Protein AF-A0A958G3E3-F1 (afdb_monomer_lite)

Secondary structure (DSSP, 8-state):
-HHHHHHHHHHHHHTS---HHHHHHHHHHHHHHHHHTT-SSGGG--HHHHHHHHHHTS-EEETTEEE----S-HHHHHHHHHHHHHHHHTT-S--TTTGGG-PPPTT-SPP-PPPPHHHHHHHHHHHHH---SHHHHHHHHHHHHHHHS---HHHHHT-

pLDDT: mean 78.64, std 12.17, range [46.47, 91.81]

Radius of gyration: 21.15 Å; chains: 1; bounding box: 38×61×52 Å

Foldseek 3Di:
DVVVLVLLLCCCCPVVVDDPVLNCLLSVLVVVLCVLLVHDDPLPDALVSLLNSVVVQQWDQDPVGIDGPPDPPLSNLVSNLSSLVSCLVVPHNYDPCSSVSRDHDPPSRDDPDDQDPVSVVVVLVCLVPPDDDPVSVVVSVLVCPVVVDVDDSVRSVVD

Sequence (159 aa):
MYQLIEPYRHYLESNCRYASETISDCLGTLPQIFQNLEIQQVQQIDPRRVSRALRHSRWEITPDGIQRVEKEPAGYLLALKEFLQYLERSGFAVPEGLSDLVSLPADARPKLGGLTGEEQARLREFLIFNVKNDRQRRDTALLFLLMGTDCSLAEALAL

Structure (mmCIF, N/CA/C/O backbone):
data_AF-A0A958G3E3-F1
#
_entry.id   AF-A0A958G3E3-F1
#
loop_
_atom_site.group_PDB
_atom_site.id
_atom_site.type_symbol
_atom_site.label_atom_id
_atom_site.label_alt_id
_atom_site.label_comp_id
_atom_site.label_asym_id
_atom_site.label_entity_id
_atom_site.label_seq_id
_atom_site.pdbx_PDB_ins_code
_atom_site.Cartn_x
_atom_site.Cartn_y
_atom_site.Cartn_z
_atom_site.occupancy
_atom_site.B_iso_or_equiv
_atom_site.auth_seq_id
_atom_site.auth_comp_id
_atom_site.auth_asym_id
_atom_site.auth_atom_id
_atom_site.pdbx_PDB_model_num
ATOM 1 N N . MET A 1 1 ? 2.612 -0.654 18.731 1.00 57.38 1 MET A N 1
ATOM 2 C CA . MET A 1 1 ? 3.041 0.108 17.537 1.00 57.38 1 MET A CA 1
ATOM 3 C C . MET A 1 1 ? 4.060 -0.676 16.705 1.00 57.38 1 MET A C 1
ATOM 5 O O . MET A 1 1 ? 3.732 -1.008 15.580 1.00 57.38 1 MET A O 1
ATOM 9 N N . TYR A 1 2 ? 5.209 -1.097 17.258 1.00 58.03 2 TYR A N 1
ATOM 10 C CA . TYR A 1 2 ? 6.235 -1.873 16.525 1.00 58.03 2 TYR A CA 1
ATOM 11 C C . TYR A 1 2 ? 5.748 -3.170 15.853 1.00 58.03 2 TYR A C 1
ATOM 13 O O . TYR A 1 2 ? 6.181 -3.480 14.752 1.00 58.03 2 TYR A O 1
ATOM 21 N N . GLN A 1 3 ? 4.795 -3.885 16.459 1.00 71.12 3 GLN A N 1
ATOM 22 C CA . GLN A 1 3 ? 4.237 -5.125 15.893 1.00 71.12 3 GLN A CA 1
ATOM 23 C C . GLN A 1 3 ? 3.409 -4.919 14.608 1.00 71.12 3 GLN A C 1
ATOM 25 O O . GLN A 1 3 ? 3.141 -5.884 13.906 1.00 71.12 3 GLN A O 1
ATOM 30 N N . LEU A 1 4 ? 3.000 -3.681 14.301 1.00 81.31 4 LEU A N 1
ATOM 31 C CA . LEU A 1 4 ? 2.214 -3.344 13.107 1.00 81.31 4 LEU A CA 1
ATOM 32 C C . LEU A 1 4 ? 3.075 -2.813 11.957 1.00 81.31 4 LEU A C 1
ATOM 34 O O . LEU A 1 4 ? 2.635 -2.861 10.815 1.00 81.31 4 LEU A O 1
ATOM 38 N N . ILE A 1 5 ? 4.280 -2.314 12.250 1.00 85.44 5 ILE A N 1
ATOM 39 C CA . ILE A 1 5 ? 5.128 -1.623 11.268 1.00 85.44 5 ILE A CA 1
ATOM 40 C C . ILE A 1 5 ? 5.614 -2.592 10.193 1.00 85.44 5 ILE A C 1
ATOM 42 O O . ILE A 1 5 ? 5.457 -2.301 9.015 1.00 85.44 5 ILE A O 1
ATOM 46 N N . GLU A 1 6 ? 6.160 -3.744 10.580 1.00 87.31 6 GLU A N 1
ATOM 47 C CA . GLU A 1 6 ? 6.704 -4.716 9.621 1.00 87.31 6 GLU A CA 1
ATOM 48 C C . GLU A 1 6 ? 5.622 -5.356 8.730 1.00 87.31 6 GLU A C 1
ATOM 50 O O . GLU A 1 6 ? 5.772 -5.339 7.508 1.00 87.31 6 GLU A O 1
ATOM 55 N N . PRO A 1 7 ? 4.481 -5.827 9.272 1.00 89.69 7 PRO A N 1
ATOM 56 C CA . PRO A 1 7 ? 3.377 -6.298 8.436 1.00 89.69 7 PRO A CA 1
ATOM 57 C C . PRO A 1 7 ? 2.820 -5.223 7.491 1.00 89.69 7 PRO A C 1
ATOM 59 O O . PRO A 1 7 ? 2.506 -5.512 6.336 1.00 89.69 7 PRO A O 1
ATOM 62 N N . TYR A 1 8 ? 2.726 -3.974 7.957 1.00 90.69 8 TYR A N 1
ATOM 63 C CA . TYR A 1 8 ? 2.239 -2.870 7.135 1.00 90.69 8 TYR A CA 1
ATOM 64 C C . TYR A 1 8 ? 3.250 -2.459 6.055 1.00 90.69 8 TYR A C 1
ATOM 66 O O . TYR A 1 8 ? 2.861 -2.239 4.912 1.00 90.69 8 TYR A O 1
ATOM 74 N N . ARG A 1 9 ? 4.553 -2.442 6.364 1.00 90.12 9 ARG A N 1
ATOM 75 C CA . ARG A 1 9 ? 5.630 -2.258 5.378 1.00 90.12 9 ARG A CA 1
ATOM 76 C C . ARG A 1 9 ? 5.513 -3.292 4.258 1.00 90.12 9 ARG A C 1
ATOM 78 O O . ARG A 1 9 ? 5.448 -2.915 3.092 1.00 90.12 9 ARG A O 1
ATOM 85 N N . HIS A 1 10 ? 5.403 -4.572 4.615 1.00 88.31 10 HIS A N 1
ATOM 86 C CA . HIS A 1 10 ? 5.265 -5.653 3.639 1.00 88.31 10 HIS A CA 1
ATOM 87 C C . HIS A 1 10 ? 4.018 -5.481 2.756 1.00 88.31 10 HIS A C 1
ATOM 89 O O . HIS A 1 10 ? 4.063 -5.753 1.556 1.00 88.31 10 HIS A O 1
ATOM 95 N N . TYR A 1 11 ? 2.903 -5.010 3.325 1.00 90.31 11 TYR A N 1
ATOM 96 C CA . TYR A 1 11 ? 1.701 -4.669 2.561 1.00 90.31 11 TYR A CA 1
ATOM 97 C C . TYR A 1 11 ? 1.967 -3.551 1.539 1.00 90.31 11 TYR A C 1
ATOM 99 O O . TYR A 1 11 ? 1.618 -3.697 0.365 1.00 90.31 11 TYR A O 1
ATOM 107 N N . LEU A 1 12 ? 2.629 -2.464 1.943 1.00 87.38 12 LEU A N 1
ATOM 108 C CA . LEU A 1 12 ? 2.941 -1.351 1.041 1.00 87.38 12 LEU A CA 1
ATOM 109 C C . LEU A 1 12 ? 3.892 -1.773 -0.096 1.00 87.38 12 LEU A C 1
ATOM 111 O O . LEU A 1 12 ? 3.725 -1.331 -1.233 1.00 87.38 12 LEU A O 1
ATOM 115 N N . GLU A 1 13 ? 4.840 -2.667 0.188 1.00 85.25 13 GLU A N 1
ATOM 116 C CA . GLU A 1 13 ? 5.793 -3.211 -0.789 1.00 85.25 13 GLU A CA 1
ATOM 117 C C . GLU A 1 13 ? 5.134 -4.200 -1.761 1.00 85.25 13 GLU A C 1
ATOM 119 O O . GLU A 1 13 ? 5.289 -4.091 -2.977 1.00 85.25 13 GLU A O 1
ATOM 124 N N . SER A 1 14 ? 4.377 -5.167 -1.243 1.00 81.50 14 SER A N 1
ATOM 125 C CA . SER A 1 14 ? 3.895 -6.303 -2.037 1.00 81.50 14 SER A CA 1
ATOM 126 C C . SER A 1 14 ? 2.544 -6.042 -2.697 1.00 81.50 14 SER A C 1
ATOM 128 O O . SER A 1 14 ? 2.323 -6.423 -3.849 1.00 81.50 14 SER A O 1
ATOM 130 N N . ASN A 1 15 ? 1.626 -5.401 -1.969 1.00 84.00 15 ASN A N 1
ATOM 131 C CA . ASN A 1 15 ? 0.252 -5.191 -2.417 1.00 84.00 15 ASN A CA 1
ATOM 132 C C . ASN A 1 15 ? 0.094 -3.840 -3.112 1.00 84.00 15 ASN A C 1
ATOM 134 O O . ASN A 1 15 ? -0.536 -3.781 -4.167 1.00 84.00 15 ASN A O 1
ATOM 138 N N . CYS A 1 16 ? 0.667 -2.777 -2.543 1.00 79.75 16 CYS A N 1
ATOM 139 C CA . CYS A 1 16 ? 0.578 -1.436 -3.127 1.00 79.75 16 CYS A CA 1
ATOM 140 C C . CYS A 1 16 ? 1.708 -1.148 -4.123 1.00 79.75 16 CYS A C 1
ATOM 142 O O . CYS A 1 16 ? 1.531 -0.309 -5.004 1.00 79.75 16 CYS A O 1
ATOM 144 N N . ARG A 1 17 ? 2.832 -1.879 -4.032 1.00 80.56 17 ARG A N 1
ATOM 145 C CA . ARG A 1 17 ? 4.027 -1.708 -4.877 1.00 80.56 17 ARG A CA 1
ATOM 146 C C . ARG A 1 17 ? 4.574 -0.281 -4.835 1.00 80.56 17 ARG A C 1
ATOM 148 O O . ARG A 1 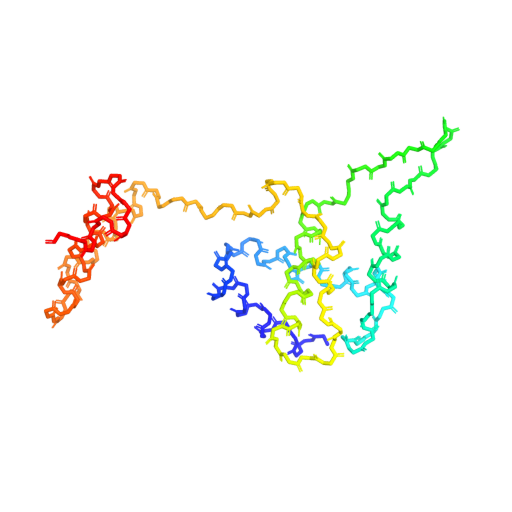17 ? 4.990 0.260 -5.855 1.00 80.56 17 ARG A O 1
ATOM 155 N N . TYR A 1 18 ? 4.540 0.354 -3.670 1.00 80.81 18 TYR A N 1
ATOM 156 C CA . TYR A 1 18 ? 5.048 1.714 -3.528 1.00 80.81 18 TYR A CA 1
ATOM 157 C C . TYR A 1 18 ? 6.577 1.764 -3.513 1.00 80.81 18 TYR A C 1
ATOM 159 O O . TYR A 1 18 ? 7.247 0.811 -3.119 1.00 80.81 18 TYR A O 1
ATOM 167 N N . ALA A 1 19 ? 7.128 2.896 -3.957 1.00 79.31 19 ALA A N 1
ATOM 168 C CA . ALA A 1 19 ? 8.557 3.166 -3.865 1.00 79.31 19 ALA A CA 1
ATOM 169 C C . ALA A 1 19 ? 8.992 3.293 -2.396 1.00 79.31 19 ALA A C 1
ATOM 171 O O . ALA A 1 19 ? 8.195 3.651 -1.526 1.00 79.31 19 ALA A O 1
ATOM 172 N N . SER A 1 20 ? 10.275 3.044 -2.127 1.00 78.62 20 SER A N 1
ATOM 173 C CA . SER A 1 20 ? 10.859 3.102 -0.779 1.00 78.62 20 SER A CA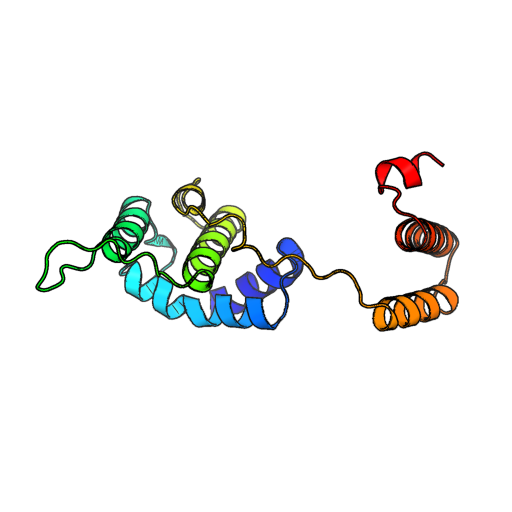 1
ATOM 174 C C . SER A 1 20 ? 10.621 4.442 -0.076 1.00 78.62 20 SER A C 1
ATOM 176 O O . SER A 1 20 ? 10.330 4.454 1.119 1.00 78.62 20 SER A O 1
ATOM 178 N N . GLU A 1 21 ? 10.686 5.553 -0.812 1.00 80.94 21 GLU A N 1
ATOM 179 C CA . GLU A 1 21 ? 10.403 6.901 -0.301 1.00 80.94 21 GLU A CA 1
ATOM 180 C C . GLU A 1 21 ? 8.957 7.015 0.198 1.00 80.94 21 GLU A C 1
ATOM 182 O O . GLU A 1 21 ? 8.722 7.351 1.354 1.00 80.94 21 GLU A O 1
ATOM 187 N N . THR A 1 22 ? 7.984 6.604 -0.619 1.00 81.75 22 THR A N 1
ATOM 188 C CA . THR A 1 22 ? 6.564 6.599 -0.239 1.00 81.75 22 THR A CA 1
ATOM 189 C C . THR A 1 22 ? 6.282 5.664 0.938 1.00 81.75 22 THR A C 1
ATOM 191 O O . THR A 1 22 ? 5.468 5.983 1.804 1.00 81.75 22 THR A O 1
ATOM 194 N N . ILE A 1 23 ? 6.943 4.504 0.991 1.00 85.25 23 ILE A N 1
ATOM 195 C CA . ILE A 1 23 ? 6.832 3.582 2.127 1.00 85.25 23 ILE A CA 1
ATOM 196 C C . ILE A 1 23 ? 7.346 4.267 3.395 1.00 85.25 23 ILE A C 1
ATOM 198 O O . ILE A 1 23 ? 6.672 4.228 4.424 1.00 85.25 23 ILE A O 1
ATOM 202 N N . SER A 1 24 ? 8.506 4.924 3.322 1.00 85.38 24 SER A N 1
ATOM 203 C CA . SER A 1 24 ? 9.078 5.675 4.440 1.00 85.38 24 SER A CA 1
ATOM 204 C C . SER A 1 24 ? 8.135 6.779 4.916 1.00 85.38 24 SER A C 1
ATOM 206 O O . SER A 1 24 ? 7.904 6.895 6.119 1.00 85.38 24 SER A O 1
ATOM 208 N N . ASP A 1 25 ? 7.525 7.524 3.994 1.00 84.81 25 ASP A N 1
ATOM 209 C CA . ASP A 1 25 ? 6.545 8.561 4.320 1.00 84.81 25 ASP A CA 1
ATOM 210 C C . ASP A 1 25 ? 5.309 7.970 5.012 1.00 84.81 25 ASP A C 1
ATOM 212 O O . ASP A 1 25 ? 4.877 8.460 6.059 1.00 84.81 25 ASP A O 1
ATOM 216 N N . CYS A 1 26 ? 4.765 6.867 4.490 1.00 86.25 26 CYS A N 1
ATOM 217 C CA . CYS A 1 26 ? 3.600 6.203 5.076 1.00 86.25 26 CYS A CA 1
ATOM 218 C C . CYS A 1 26 ? 3.885 5.677 6.489 1.00 86.25 26 CYS A C 1
ATOM 220 O O . CYS A 1 26 ? 3.070 5.861 7.395 1.00 86.25 26 CYS A O 1
ATOM 222 N N . LEU A 1 27 ? 5.044 5.045 6.694 1.00 89.50 27 LEU A N 1
ATOM 223 C CA . LEU A 1 27 ? 5.461 4.533 8.001 1.00 89.50 27 LEU A CA 1
ATOM 224 C C . LEU A 1 27 ? 5.770 5.670 8.983 1.00 89.50 27 LEU A C 1
ATOM 226 O O . LEU A 1 27 ? 5.359 5.607 10.143 1.00 89.50 27 LEU A O 1
ATOM 230 N N . GLY A 1 28 ? 6.447 6.721 8.516 1.00 86.25 28 GLY A N 1
ATOM 231 C CA . GLY A 1 28 ? 6.782 7.909 9.301 1.00 86.25 28 GLY A CA 1
ATOM 232 C C . GLY A 1 28 ? 5.554 8.701 9.750 1.00 86.25 28 GLY A C 1
ATOM 233 O O . GLY A 1 28 ? 5.598 9.359 10.786 1.00 86.25 28 GLY A O 1
ATOM 234 N N . THR A 1 29 ? 4.438 8.578 9.029 1.00 87.75 29 THR A N 1
ATOM 235 C CA . THR A 1 29 ? 3.185 9.281 9.338 1.00 87.75 29 THR A CA 1
ATOM 236 C C . THR A 1 29 ? 2.293 8.530 10.340 1.00 87.75 29 THR A C 1
ATOM 238 O O . THR A 1 29 ? 1.366 9.111 10.910 1.00 87.75 29 THR A O 1
ATOM 241 N N . LEU A 1 30 ? 2.575 7.255 10.641 1.00 87.81 30 LEU A N 1
ATOM 242 C CA . LEU A 1 30 ? 1.775 6.471 11.592 1.00 87.81 30 LEU A CA 1
ATOM 243 C C . LEU A 1 30 ? 1.640 7.119 12.983 1.00 87.81 30 LEU A C 1
ATOM 245 O O . LEU A 1 30 ? 0.515 7.177 13.480 1.00 87.81 30 LEU A O 1
ATOM 249 N N . PRO A 1 31 ? 2.700 7.643 13.631 1.00 87.69 31 PRO A N 1
ATOM 250 C CA . PRO A 1 31 ? 2.556 8.287 14.936 1.00 87.69 31 PRO A CA 1
ATOM 251 C C . PRO A 1 31 ? 1.566 9.458 14.902 1.00 87.69 31 PRO A C 1
ATOM 253 O O . PRO A 1 31 ? 0.730 9.589 15.796 1.00 87.69 31 PRO A O 1
ATOM 256 N N . GLN A 1 32 ? 1.606 10.254 13.830 1.00 86.06 32 GLN A N 1
ATOM 257 C CA . GLN A 1 32 ? 0.697 11.377 13.623 1.00 86.06 32 GLN A CA 1
ATOM 258 C C . GLN A 1 32 ? -0.747 10.909 13.397 1.00 86.06 32 GLN A C 1
ATOM 260 O O . GLN A 1 32 ? -1.680 11.524 13.906 1.00 86.06 32 GLN A O 1
ATOM 265 N N . ILE A 1 33 ? -0.955 9.795 12.686 1.00 87.75 33 ILE A N 1
ATOM 266 C CA . ILE A 1 33 ? -2.283 9.180 12.525 1.00 87.75 33 ILE A CA 1
ATOM 267 C C . ILE A 1 33 ? -2.864 8.782 13.886 1.00 87.75 33 ILE A C 1
ATOM 269 O O . ILE A 1 33 ? -3.998 9.141 14.197 1.00 87.75 33 ILE A O 1
ATOM 273 N N . PHE A 1 34 ? -2.090 8.086 14.721 1.00 88.44 34 PHE A N 1
ATOM 274 C CA . PHE A 1 34 ? -2.549 7.668 16.050 1.00 88.44 34 PHE A CA 1
ATOM 275 C C . PHE A 1 34 ? -2.863 8.871 16.947 1.00 88.44 34 PHE A C 1
ATOM 277 O O . PHE A 1 34 ? -3.883 8.875 17.639 1.00 88.44 34 PHE A O 1
ATOM 284 N N . GLN A 1 35 ? -2.023 9.908 16.891 1.00 86.56 35 GLN A N 1
ATOM 285 C CA . GLN A 1 35 ? -2.228 11.150 17.629 1.00 86.56 35 GLN A CA 1
ATOM 286 C C . GLN A 1 35 ? -3.511 11.871 17.191 1.00 86.56 35 GLN A C 1
ATOM 288 O O . GLN A 1 35 ? -4.336 12.201 18.040 1.00 86.56 35 GLN A O 1
ATOM 293 N N . ASN A 1 36 ? -3.718 12.061 15.885 1.00 85.25 36 ASN A N 1
ATOM 294 C CA . ASN A 1 36 ? -4.888 12.763 15.344 1.00 85.25 36 ASN A CA 1
ATOM 295 C C . ASN A 1 36 ? -6.202 12.006 15.588 1.00 85.25 36 ASN A C 1
ATOM 297 O O . ASN A 1 36 ? -7.250 12.623 15.772 1.00 85.25 36 ASN A O 1
ATOM 301 N N . LEU A 1 37 ? -6.158 10.671 15.600 1.00 86.06 37 LEU A N 1
ATOM 302 C CA . LEU A 1 37 ? -7.316 9.829 15.917 1.00 86.06 37 LEU A CA 1
ATOM 303 C C . LEU A 1 37 ? -7.578 9.706 17.432 1.00 86.06 37 LEU A C 1
ATOM 305 O O . LEU A 1 37 ? -8.594 9.125 17.831 1.00 86.06 37 LEU A O 1
ATOM 309 N N . GLU A 1 38 ? -6.688 10.246 18.273 1.00 87.56 38 GLU A N 1
ATOM 310 C CA . GLU A 1 38 ? -6.727 10.139 19.737 1.00 87.56 38 GLU A CA 1
ATOM 311 C C . GLU A 1 38 ? -6.785 8.667 20.210 1.00 87.56 38 GLU A C 1
ATOM 313 O O . GLU A 1 38 ? -7.529 8.326 21.136 1.00 87.56 38 GLU A O 1
ATOM 318 N N . ILE A 1 39 ? -6.044 7.770 19.544 1.00 84.44 39 ILE A N 1
ATOM 319 C CA . ILE A 1 39 ? -6.032 6.321 19.821 1.00 84.44 39 ILE A CA 1
ATOM 320 C C . ILE A 1 39 ? -4.671 5.841 20.326 1.00 84.44 39 ILE A C 1
ATOM 322 O O . ILE A 1 39 ? -3.616 6.340 19.940 1.00 84.44 39 ILE A O 1
ATOM 326 N N . GLN A 1 40 ? -4.696 4.796 21.147 1.00 84.62 40 GLN A N 1
ATOM 327 C CA . GLN A 1 40 ? -3.497 4.078 21.591 1.00 84.62 40 GLN A CA 1
ATOM 328 C C . GLN A 1 40 ? -3.343 2.721 20.894 1.00 84.62 40 GLN A C 1
ATOM 330 O O . GLN A 1 40 ? -2.236 2.187 20.799 1.00 84.62 40 GLN A O 1
ATOM 335 N N . GLN A 1 41 ? -4.451 2.149 20.415 1.00 85.62 41 GLN A N 1
ATOM 336 C CA . GLN A 1 41 ? -4.505 0.818 19.814 1.00 85.62 41 GLN A CA 1
ATOM 337 C C . GLN A 1 41 ? -5.417 0.816 18.582 1.00 85.62 41 GLN A C 1
ATOM 339 O O . GLN A 1 41 ? -6.403 1.547 18.537 1.00 85.62 41 GLN A O 1
ATOM 344 N N . VAL A 1 42 ? -5.114 -0.033 17.596 1.00 85.25 42 VAL A N 1
ATOM 345 C CA . VAL A 1 42 ? -5.870 -0.106 16.328 1.00 85.25 42 VAL A CA 1
ATOM 346 C C . VAL A 1 42 ? -7.324 -0.539 16.517 1.00 85.25 42 VAL A C 1
ATOM 348 O O . VAL A 1 42 ? -8.184 -0.119 15.758 1.00 85.25 42 VAL A O 1
ATOM 351 N N . GLN A 1 43 ? -7.624 -1.303 17.571 1.00 85.81 43 GLN A N 1
ATOM 352 C CA . GLN A 1 43 ? -8.983 -1.733 17.923 1.00 85.81 43 GLN A CA 1
ATOM 353 C C . GLN A 1 43 ? -9.889 -0.568 18.349 1.00 85.81 43 GLN A C 1
ATOM 355 O O . GLN A 1 43 ? -11.102 -0.722 18.419 1.00 85.81 43 GLN A O 1
ATOM 360 N N . GLN A 1 44 ? -9.310 0.593 18.665 1.00 85.06 44 GLN A N 1
ATOM 361 C CA . GLN A 1 44 ? -10.052 1.802 19.026 1.00 85.06 44 GLN A CA 1
ATOM 362 C C . GLN A 1 44 ? -10.438 2.639 17.799 1.00 85.06 44 GLN A C 1
ATOM 364 O O . GLN A 1 44 ? -11.064 3.686 17.959 1.00 85.06 44 GLN A O 1
ATOM 369 N N . ILE A 1 45 ? -10.031 2.229 16.592 1.00 87.00 45 ILE A N 1
ATOM 370 C CA . ILE A 1 45 ? -10.379 2.931 15.358 1.00 87.00 45 ILE A CA 1
ATOM 371 C C . ILE A 1 45 ? -11.861 2.717 15.068 1.00 87.00 45 ILE A C 1
ATOM 373 O O . ILE A 1 45 ? -12.342 1.590 14.972 1.00 87.00 45 ILE A O 1
ATOM 377 N N . ASP A 1 46 ? -12.570 3.827 14.884 1.00 87.44 46 ASP A N 1
ATOM 378 C CA . ASP A 1 46 ? -13.976 3.838 14.519 1.00 87.44 46 ASP A CA 1
ATOM 379 C C . ASP A 1 46 ? -14.275 4.949 13.488 1.00 87.44 46 ASP A C 1
ATOM 381 O O . ASP A 1 46 ? -13.503 5.912 13.355 1.00 87.44 46 ASP A O 1
ATOM 385 N N . PRO A 1 47 ? -15.411 4.860 12.767 1.00 85.81 47 PRO A N 1
ATOM 386 C CA . PRO A 1 47 ? -15.775 5.833 11.741 1.00 85.81 47 PRO A CA 1
ATOM 387 C C . PRO A 1 47 ? -15.910 7.267 12.260 1.00 85.81 47 PRO A C 1
ATOM 389 O O . PRO A 1 47 ? -15.659 8.219 11.518 1.00 85.81 47 PRO A O 1
ATOM 392 N N . ARG A 1 48 ? -16.314 7.456 13.524 1.00 85.19 48 ARG A N 1
ATOM 393 C CA . ARG A 1 48 ? -16.522 8.786 14.114 1.00 85.19 48 ARG A CA 1
ATOM 394 C C . ARG A 1 48 ? -15.190 9.469 14.386 1.00 85.19 48 ARG A C 1
ATOM 396 O O . ARG A 1 48 ? -15.073 10.657 14.099 1.00 85.19 48 ARG A O 1
ATOM 403 N N . ARG A 1 49 ? -14.193 8.741 14.892 1.00 86.31 49 ARG A N 1
ATOM 404 C CA . ARG A 1 49 ? -12.830 9.245 15.128 1.00 86.31 49 ARG A CA 1
ATOM 405 C C . ARG A 1 49 ? -12.139 9.612 13.827 1.00 86.31 49 ARG A C 1
ATOM 407 O O . ARG A 1 49 ? -11.622 10.720 13.725 1.00 86.31 49 ARG A O 1
ATOM 414 N N . VAL A 1 50 ? -12.222 8.741 12.819 1.00 84.88 50 VAL A N 1
ATOM 415 C CA . VAL A 1 50 ? -11.694 9.027 11.475 1.00 84.88 50 VAL A CA 1
ATOM 416 C C . VAL A 1 50 ? -12.376 10.264 10.891 1.00 84.88 50 VAL A C 1
ATOM 418 O O . VAL A 1 50 ? -11.707 11.219 10.506 1.00 84.88 50 VAL A O 1
ATOM 421 N N . SER A 1 51 ? -13.710 10.320 10.928 1.00 82.88 51 SER A N 1
ATOM 422 C CA . SER A 1 51 ? -14.463 11.485 10.442 1.00 82.88 51 SER A CA 1
ATOM 423 C C . SER A 1 51 ? -14.140 12.771 11.207 1.00 82.88 51 SER A C 1
ATOM 425 O O . SER A 1 51 ? -14.130 13.849 10.619 1.00 82.88 51 SER A O 1
ATOM 427 N N . ARG A 1 52 ? -13.902 12.687 12.520 1.00 82.56 52 ARG A N 1
ATOM 428 C CA . ARG A 1 52 ? -13.541 13.835 13.360 1.00 82.56 52 ARG A CA 1
ATOM 429 C C . ARG A 1 52 ? -12.144 14.347 13.020 1.00 82.56 52 ARG A C 1
ATOM 431 O O . ARG A 1 52 ? -11.999 15.554 12.847 1.00 82.56 52 ARG A O 1
ATOM 438 N N . ALA A 1 53 ? -11.161 13.458 12.881 1.00 79.88 53 ALA A N 1
ATOM 439 C CA . ALA A 1 53 ? -9.808 13.822 12.470 1.00 79.88 53 ALA A CA 1
ATOM 440 C C . ALA A 1 53 ? -9.818 14.525 11.101 1.00 79.88 53 ALA A C 1
ATOM 442 O O . ALA A 1 53 ? -9.285 15.621 10.977 1.00 79.88 53 ALA A O 1
ATOM 443 N N . LEU A 1 54 ? -10.562 13.977 10.132 1.00 76.88 54 LEU A N 1
ATOM 444 C CA . LEU A 1 54 ? -10.732 14.562 8.795 1.00 76.88 54 LEU A CA 1
ATOM 445 C C . LEU A 1 54 ? -11.509 15.893 8.773 1.00 76.88 54 LEU A C 1
ATOM 447 O O . LEU A 1 54 ? -11.455 16.624 7.786 1.00 76.88 54 LEU A O 1
ATOM 451 N N . ARG A 1 55 ? -12.315 16.195 9.801 1.00 69.19 55 ARG A N 1
ATOM 452 C CA . ARG A 1 55 ? -13.063 17.464 9.905 1.00 69.19 55 ARG A CA 1
ATOM 453 C C . ARG A 1 55 ? -12.229 18.568 10.538 1.00 69.19 55 ARG A C 1
ATOM 455 O O . ARG A 1 55 ? -12.314 19.704 10.079 1.00 69.19 55 ARG A O 1
ATOM 462 N N . HIS A 1 56 ? -11.454 18.241 11.572 1.00 58.00 56 HIS A N 1
ATOM 463 C CA . HIS A 1 56 ? -10.581 19.201 12.257 1.00 58.00 56 HIS A CA 1
ATOM 464 C C . HIS A 1 56 ? -9.449 19.698 11.366 1.00 58.00 56 HIS A C 1
ATOM 466 O O . HIS A 1 56 ? -8.988 20.818 11.537 1.00 58.00 56 HIS A O 1
ATOM 472 N N . SER A 1 57 ? -9.071 18.923 10.356 1.00 54.31 57 SER A N 1
ATOM 473 C CA . SER A 1 57 ? -8.087 19.331 9.362 1.00 54.31 57 SER A CA 1
ATOM 474 C C . SER A 1 57 ? -8.637 20.142 8.186 1.00 54.31 57 SER A C 1
ATOM 476 O O . SER A 1 57 ? -7.873 20.547 7.314 1.00 54.31 57 SER A O 1
ATOM 478 N N . ARG A 1 58 ? -9.952 20.406 8.140 1.00 52.88 58 ARG A N 1
ATOM 479 C CA . ARG A 1 58 ? -10.599 21.140 7.034 1.00 52.88 58 ARG A CA 1
ATOM 480 C C . ARG A 1 58 ? -10.837 22.627 7.300 1.00 52.88 58 ARG A C 1
ATOM 482 O O . ARG A 1 58 ? -11.173 23.342 6.355 1.00 52.88 58 ARG A O 1
ATOM 489 N N . TRP A 1 59 ? -10.684 23.098 8.538 1.00 46.47 59 TRP A N 1
ATOM 490 C CA . TRP A 1 59 ? -11.063 24.460 8.924 1.00 46.47 59 TRP A CA 1
ATOM 491 C C . TRP A 1 59 ? -10.067 25.062 9.917 1.00 46.47 59 TRP A C 1
ATOM 493 O O . TRP A 1 59 ? -9.948 24.572 11.036 1.00 46.47 59 TRP A O 1
ATOM 503 N N . GLU A 1 60 ? -9.409 26.157 9.532 1.00 50.47 60 GLU A N 1
ATOM 504 C CA . GLU A 1 60 ? -8.641 27.004 10.450 1.00 50.47 60 GLU A CA 1
ATOM 505 C C . GLU A 1 60 ? -9.320 28.379 10.525 1.00 50.47 60 GLU A C 1
ATOM 507 O O . GLU A 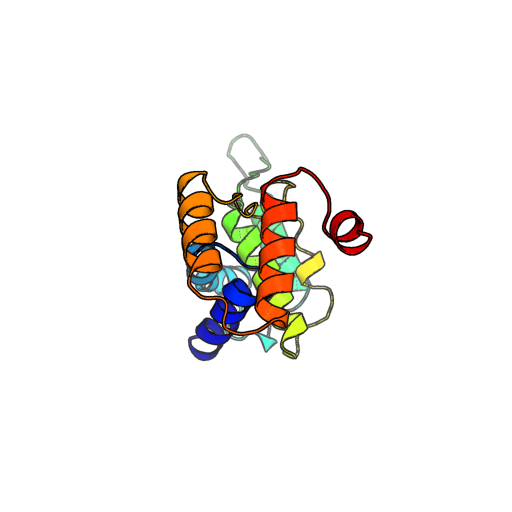1 60 ? -9.706 28.966 9.508 1.00 50.47 60 GLU A O 1
ATOM 512 N N . ILE A 1 61 ? -9.537 28.879 11.742 1.00 51.31 61 ILE A N 1
ATOM 513 C CA . ILE A 1 61 ? -10.140 30.197 11.961 1.00 51.31 61 ILE A CA 1
ATOM 514 C C . ILE A 1 61 ? -9.003 31.218 11.948 1.00 51.31 61 ILE A C 1
ATOM 516 O O . ILE A 1 61 ? -8.260 31.339 12.920 1.00 51.31 61 ILE A O 1
ATOM 520 N N . THR A 1 62 ? -8.865 31.943 10.842 1.00 54.25 62 THR A N 1
ATOM 521 C CA . THR A 1 62 ? -7.914 33.057 10.723 1.00 54.25 62 THR A CA 1
ATOM 522 C C . THR A 1 62 ? -8.532 34.364 11.245 1.00 54.25 62 THR A C 1
ATOM 524 O O . THR A 1 62 ? -9.760 34.467 11.311 1.00 54.25 62 THR A O 1
ATOM 527 N N . PRO A 1 63 ? -7.725 35.389 11.595 1.00 50.69 63 PRO A N 1
ATOM 528 C CA . PRO A 1 63 ? -8.229 36.703 12.021 1.00 50.69 63 PRO A CA 1
ATOM 529 C C . PRO A 1 63 ? -9.190 37.363 11.016 1.00 50.69 63 PRO A C 1
ATOM 531 O O . PRO A 1 63 ? -10.070 38.116 11.421 1.00 50.69 63 PRO A O 1
ATOM 534 N N . ASP A 1 64 ? -9.062 37.023 9.729 1.00 54.22 64 ASP A N 1
ATOM 535 C CA . ASP A 1 64 ? -9.877 37.545 8.625 1.00 54.22 64 ASP A CA 1
ATOM 536 C C . ASP A 1 64 ? -11.124 36.688 8.313 1.00 54.22 64 ASP A C 1
ATOM 538 O O . ASP A 1 64 ? -11.844 36.952 7.349 1.00 54.22 64 ASP A O 1
ATOM 542 N N . GLY A 1 65 ? -11.402 35.652 9.116 1.00 59.09 65 GLY A N 1
ATOM 543 C CA . GLY A 1 65 ? -12.561 34.769 8.974 1.00 59.09 65 GLY A CA 1
ATOM 544 C C . GLY A 1 65 ? -12.213 33.283 8.847 1.00 59.09 65 GLY A C 1
ATOM 545 O O . GLY A 1 65 ? -11.082 32.844 9.071 1.00 59.09 65 GLY A O 1
ATOM 546 N N . ILE A 1 66 ? -13.223 32.481 8.503 1.00 51.81 66 ILE A N 1
ATOM 547 C CA . ILE A 1 66 ? -13.084 31.032 8.323 1.00 51.81 66 ILE A CA 1
ATOM 548 C C . ILE A 1 66 ? -12.405 30.767 6.971 1.00 51.81 66 ILE A C 1
ATOM 550 O O . ILE A 1 66 ? -13.021 30.981 5.926 1.00 51.81 66 ILE A O 1
ATOM 554 N N . GLN A 1 67 ? -11.166 30.266 6.981 1.00 47.22 67 GLN A N 1
ATOM 555 C CA . GLN A 1 67 ? -10.485 29.806 5.769 1.00 47.22 67 GLN A CA 1
ATOM 556 C C . GLN A 1 67 ? -10.486 28.275 5.694 1.00 47.22 67 GLN A C 1
ATOM 558 O O . GLN A 1 67 ? -10.197 27.562 6.658 1.00 47.22 67 GLN A O 1
ATOM 563 N N . ARG A 1 68 ? -10.805 27.755 4.504 1.00 48.09 68 ARG A N 1
ATOM 564 C CA . ARG A 1 68 ? -10.596 26.348 4.155 1.00 48.09 68 ARG A CA 1
ATOM 565 C C . ARG A 1 68 ? -9.104 26.156 3.902 1.00 48.09 68 ARG A C 1
ATOM 567 O O . ARG A 1 68 ? -8.620 26.468 2.816 1.00 48.09 68 ARG A O 1
ATOM 574 N N . VAL A 1 69 ? -8.377 25.655 4.894 1.00 47.34 69 VAL A N 1
ATOM 575 C CA . VAL A 1 69 ? -6.977 25.260 4.717 1.00 47.34 69 VAL A CA 1
ATOM 576 C C . VAL A 1 69 ? -6.976 23.886 4.070 1.00 47.34 69 VAL A C 1
ATOM 578 O O . VAL A 1 69 ? -7.008 22.851 4.725 1.00 47.34 69 VAL A O 1
ATOM 581 N N . GLU A 1 70 ? -7.001 23.860 2.744 1.00 51.53 70 GLU A N 1
ATOM 582 C CA . GLU A 1 70 ? -6.703 22.632 2.021 1.00 51.53 70 GLU A CA 1
ATOM 583 C C . GLU A 1 70 ? -5.190 22.441 2.039 1.00 51.53 70 GLU A C 1
ATOM 585 O O . GLU A 1 70 ? -4.486 22.968 1.183 1.00 51.53 70 GLU A O 1
ATOM 590 N N . LYS A 1 71 ? -4.681 21.772 3.078 1.00 50.72 71 LYS A N 1
ATOM 591 C CA . LYS A 1 71 ? -3.300 21.277 3.130 1.00 50.72 71 LYS A CA 1
ATOM 592 C C . LYS A 1 71 ? -3.108 20.280 4.276 1.00 50.72 71 LYS A C 1
ATOM 594 O O . LYS A 1 71 ? -2.132 20.358 5.013 1.00 50.72 71 LYS A O 1
ATOM 599 N N . GLU A 1 72 ? -3.977 19.271 4.394 1.00 56.62 72 GLU A N 1
ATOM 600 C CA . GLU A 1 72 ? -3.379 18.000 4.819 1.00 56.62 72 GLU A CA 1
ATOM 601 C C . GLU A 1 72 ? -2.401 17.612 3.706 1.00 56.62 72 GLU A C 1
ATOM 603 O O . GLU A 1 72 ? -2.806 17.592 2.536 1.00 56.62 72 GLU A O 1
ATOM 608 N N . PRO A 1 73 ? -1.108 17.401 4.007 1.00 62.03 73 PRO A N 1
ATOM 609 C CA . PRO A 1 73 ? -0.160 17.017 2.977 1.00 62.03 73 PRO A CA 1
ATOM 610 C C . PRO A 1 73 ? -0.702 15.750 2.318 1.00 62.03 73 PRO A C 1
ATOM 612 O O . PRO A 1 73 ? -1.143 14.840 3.017 1.00 62.03 73 PRO A O 1
ATOM 615 N N . ALA A 1 74 ? -0.704 15.687 0.983 1.00 64.06 74 ALA A N 1
ATOM 616 C CA . ALA A 1 74 ? -1.243 14.541 0.244 1.00 64.06 74 ALA A CA 1
ATOM 617 C C . ALA A 1 74 ? -0.699 13.196 0.775 1.00 64.06 74 ALA A C 1
ATOM 619 O O . ALA A 1 74 ? -1.423 12.202 0.790 1.00 64.06 74 ALA A O 1
ATOM 620 N N . GLY A 1 75 ? 0.532 13.200 1.304 1.00 73.06 75 GLY A N 1
ATOM 621 C CA . GLY A 1 75 ? 1.148 12.072 2.002 1.00 73.06 75 GLY A CA 1
ATOM 622 C C . GLY A 1 75 ? 0.422 11.611 3.275 1.00 73.06 75 GLY A C 1
ATOM 623 O O . GLY A 1 75 ? 0.312 10.409 3.480 1.00 73.06 75 GLY A O 1
ATOM 624 N N . TYR A 1 76 ? -0.142 12.510 4.094 1.00 81.88 76 TYR A N 1
ATOM 625 C CA . TYR A 1 76 ? -0.901 12.128 5.297 1.00 81.88 76 TYR A CA 1
ATOM 626 C C . TYR A 1 76 ? -2.207 11.421 4.947 1.00 81.88 76 TYR A C 1
ATOM 628 O O . TYR A 1 76 ? -2.490 10.346 5.474 1.00 81.88 76 TYR A O 1
ATOM 636 N N . LEU A 1 77 ? -2.981 11.992 4.022 1.00 83.12 77 LEU A N 1
ATOM 637 C CA . LEU A 1 77 ? -4.234 11.390 3.569 1.00 83.12 77 LEU A CA 1
ATOM 638 C C . LEU A 1 77 ? -3.991 10.034 2.902 1.00 83.12 77 LEU A C 1
ATOM 640 O O . LEU A 1 77 ? -4.737 9.085 3.154 1.00 83.12 77 LEU A O 1
ATOM 644 N N . LEU A 1 78 ? -2.938 9.929 2.083 1.00 84.62 78 LEU A N 1
ATOM 645 C CA . LEU A 1 78 ? -2.516 8.666 1.482 1.00 84.62 78 LEU A CA 1
ATOM 646 C C . LEU A 1 78 ? -2.169 7.642 2.565 1.00 84.62 78 LEU A C 1
ATOM 648 O O . LEU A 1 78 ? -2.740 6.554 2.573 1.00 84.62 78 LEU A O 1
ATOM 652 N N . ALA A 1 79 ? -1.296 8.005 3.506 1.00 87.62 79 ALA A N 1
ATOM 653 C CA . ALA A 1 79 ? -0.874 7.125 4.588 1.00 87.62 79 ALA A CA 1
ATOM 654 C C . ALA A 1 79 ? -2.060 6.659 5.443 1.00 87.62 79 ALA A C 1
ATOM 656 O O . ALA A 1 79 ? -2.149 5.478 5.771 1.00 87.62 79 ALA A O 1
ATOM 657 N N . LEU A 1 80 ? -2.996 7.559 5.765 1.00 89.75 80 LEU A N 1
ATOM 658 C CA . LEU A 1 80 ? -4.207 7.234 6.513 1.00 89.75 80 LEU A CA 1
ATOM 659 C C . LEU A 1 80 ? -5.096 6.262 5.734 1.00 89.75 80 LEU A C 1
ATOM 661 O O . LEU A 1 80 ? -5.537 5.260 6.294 1.00 89.75 80 LEU A O 1
ATOM 665 N N . LYS A 1 81 ? -5.346 6.525 4.446 1.00 89.81 81 LYS A N 1
ATOM 666 C CA . LYS A 1 81 ? -6.191 5.656 3.619 1.00 89.81 81 LYS A CA 1
ATOM 667 C C . LYS A 1 81 ? -5.606 4.253 3.488 1.00 89.81 81 LYS A C 1
ATOM 669 O O . LYS A 1 81 ? -6.321 3.274 3.691 1.00 89.81 81 LYS A O 1
ATOM 674 N N . GLU A 1 82 ? -4.321 4.160 3.165 1.00 90.56 82 GLU A N 1
ATOM 675 C CA . GLU A 1 82 ? -3.629 2.883 2.967 1.00 90.56 82 GLU A CA 1
ATOM 676 C C . GLU A 1 82 ? -3.517 2.098 4.275 1.00 90.56 82 GLU A C 1
ATOM 678 O O . GLU A 1 82 ? -3.680 0.878 4.279 1.00 90.56 82 GLU A O 1
ATOM 683 N N . PHE A 1 83 ? -3.342 2.789 5.404 1.00 91.25 83 PHE A N 1
ATOM 684 C CA . PHE A 1 83 ? -3.328 2.159 6.717 1.00 91.25 83 PHE A CA 1
ATOM 685 C C . PHE A 1 83 ? -4.696 1.582 7.093 1.00 91.25 83 PHE A C 1
ATOM 687 O O . PHE A 1 83 ? -4.776 0.437 7.532 1.00 91.25 83 PHE A O 1
ATOM 694 N N . LEU A 1 84 ? -5.782 2.331 6.880 1.00 90.75 84 LEU A N 1
ATOM 695 C CA . LEU A 1 84 ? -7.139 1.829 7.121 1.00 90.75 84 LEU A CA 1
ATOM 696 C C . LEU A 1 84 ? -7.457 0.633 6.216 1.00 90.75 84 LEU A C 1
ATOM 698 O O . LEU A 1 84 ? -7.971 -0.375 6.694 1.00 90.75 84 LEU A O 1
ATOM 702 N N . GLN A 1 85 ? -7.067 0.703 4.941 1.00 90.62 85 GLN A N 1
ATOM 703 C CA . GLN A 1 85 ? -7.260 -0.388 3.989 1.00 90.62 85 GLN A CA 1
ATOM 704 C C . GLN A 1 85 ? -6.450 -1.641 4.356 1.00 90.62 85 GLN A C 1
ATOM 706 O O . GLN A 1 85 ? -6.928 -2.764 4.189 1.00 90.62 85 GLN A O 1
ATOM 711 N N . TYR A 1 86 ? -5.235 -1.465 4.879 1.00 91.81 86 TYR A N 1
ATOM 712 C CA . TYR A 1 86 ? -4.451 -2.556 5.448 1.00 91.81 86 TYR A CA 1
ATOM 713 C C . TYR A 1 86 ? -5.186 -3.211 6.626 1.00 91.81 86 TYR A C 1
ATOM 715 O O . TYR A 1 86 ? -5.346 -4.430 6.640 1.00 91.81 86 TYR A O 1
ATOM 723 N N . LEU A 1 87 ? -5.691 -2.424 7.583 1.00 89.88 87 LEU A N 1
ATOM 724 C CA . LEU A 1 87 ? -6.373 -2.967 8.762 1.00 89.88 87 LEU A CA 1
ATOM 725 C C . LEU A 1 87 ? -7.635 -3.763 8.399 1.00 89.88 87 LEU A C 1
ATOM 727 O O . LEU A 1 87 ? -7.841 -4.844 8.952 1.00 89.88 87 LEU A O 1
ATOM 731 N N . GLU A 1 88 ? -8.424 -3.266 7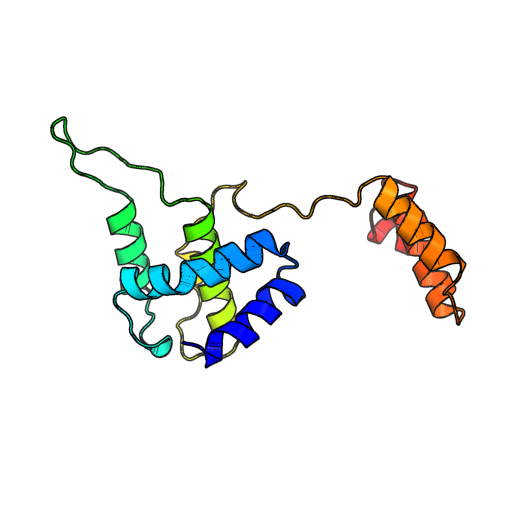.443 1.00 88.50 88 GLU A N 1
ATOM 732 C CA . GLU A 1 88 ? -9.608 -3.951 6.904 1.00 88.50 88 GLU A CA 1
ATOM 733 C C . GLU A 1 88 ? -9.247 -5.307 6.275 1.00 88.50 88 GLU A C 1
ATOM 735 O O . GLU A 1 88 ? -9.943 -6.301 6.470 1.00 88.50 88 GLU A O 1
ATOM 740 N N . ARG A 1 89 ? -8.128 -5.377 5.544 1.00 85.81 89 ARG A N 1
ATOM 741 C CA . ARG A 1 89 ? -7.688 -6.593 4.835 1.00 85.81 89 ARG A CA 1
ATOM 742 C C . ARG A 1 89 ? -6.982 -7.605 5.728 1.00 85.81 89 ARG A C 1
ATOM 744 O O . ARG A 1 89 ? -7.006 -8.798 5.438 1.00 85.81 89 ARG A O 1
ATOM 751 N N . SER A 1 90 ? -6.333 -7.146 6.791 1.00 82.62 90 SER A N 1
ATOM 752 C CA . SER A 1 90 ? -5.519 -7.985 7.674 1.00 82.62 90 SER A CA 1
ATOM 753 C C . SER A 1 90 ? -6.308 -8.641 8.811 1.00 82.62 90 SER A C 1
ATOM 755 O O . SER A 1 90 ? -5.705 -9.258 9.687 1.00 82.62 90 SER A O 1
ATOM 757 N N . GLY A 1 91 ? -7.643 -8.540 8.800 1.00 71.25 91 GLY A N 1
ATOM 758 C CA . GLY A 1 91 ? -8.512 -9.208 9.773 1.00 71.25 91 GLY A CA 1
ATOM 759 C C . GLY A 1 91 ? -8.471 -8.586 11.169 1.00 71.25 91 GLY A C 1
ATOM 760 O O . GLY A 1 91 ? -8.808 -9.249 12.150 1.00 71.25 91 GLY A O 1
ATOM 761 N N . PHE A 1 92 ? -8.047 -7.323 11.284 1.00 81.69 92 PHE A N 1
ATOM 762 C CA . PHE A 1 92 ? -8.211 -6.584 12.532 1.00 81.69 92 PHE A CA 1
ATOM 763 C C . PHE A 1 92 ? -9.700 -6.343 12.790 1.00 81.69 92 PHE A C 1
ATOM 765 O O . PHE A 1 92 ? -10.484 -6.202 11.856 1.00 81.69 92 PHE A O 1
ATOM 772 N N . ALA A 1 93 ? -10.091 -6.262 14.064 1.00 80.19 93 ALA A N 1
ATOM 773 C CA . ALA A 1 93 ? -11.457 -5.934 14.476 1.00 80.19 93 ALA A CA 1
ATOM 774 C C . ALA A 1 93 ? -11.768 -4.438 14.257 1.00 80.19 93 ALA A C 1
ATOM 776 O O . ALA A 1 93 ? -12.084 -3.714 15.199 1.00 80.19 93 ALA A O 1
ATOM 777 N N . VAL A 1 94 ? -11.610 -3.969 13.021 1.00 83.19 94 VAL A N 1
ATOM 778 C CA . VAL A 1 94 ? -11.967 -2.627 12.570 1.00 83.19 94 VAL A CA 1
ATOM 779 C C . VAL A 1 94 ? -13.218 -2.701 11.690 1.00 83.19 94 VAL A C 1
ATOM 781 O O . VAL A 1 94 ? -13.383 -3.672 10.951 1.00 83.19 94 VAL A O 1
ATOM 784 N N . PRO A 1 95 ? -14.122 -1.712 11.765 1.00 82.62 95 PRO A N 1
ATOM 785 C CA . PRO A 1 95 ? -15.270 -1.634 10.866 1.00 82.62 95 PRO A CA 1
ATOM 786 C C . PRO A 1 95 ? -14.867 -1.616 9.386 1.00 82.62 95 PRO A C 1
ATOM 788 O O . PRO A 1 95 ? -13.902 -0.952 9.015 1.00 82.62 95 PRO A O 1
ATOM 791 N N . GLU A 1 96 ? -15.629 -2.308 8.539 1.00 83.56 96 GLU A N 1
ATOM 792 C CA . GLU A 1 96 ? -15.461 -2.241 7.083 1.00 83.56 96 GLU A CA 1
ATOM 793 C C . GLU A 1 96 ? -15.853 -0.851 6.544 1.00 83.56 96 GLU A C 1
ATOM 795 O O . GLU A 1 96 ? -16.778 -0.212 7.055 1.00 83.56 96 GLU A O 1
ATOM 800 N N . GLY A 1 97 ? -15.163 -0.383 5.498 1.00 83.69 97 GLY A N 1
ATOM 801 C CA . GLY A 1 97 ? -15.465 0.884 4.817 1.00 83.69 97 GLY A CA 1
ATOM 802 C C . GLY A 1 97 ? -14.911 2.137 5.512 1.00 83.69 97 GLY A C 1
ATOM 803 O O . GLY A 1 97 ? -15.301 3.258 5.184 1.00 83.69 97 GLY A O 1
ATOM 804 N N . LEU A 1 98 ? -13.989 1.987 6.465 1.00 85.94 98 LEU A N 1
ATOM 805 C CA . LEU A 1 98 ? -13.236 3.099 7.049 1.00 85.94 98 LEU A CA 1
ATOM 806 C C . LEU A 1 98 ? -12.343 3.783 6.015 1.00 85.94 98 LEU A C 1
ATOM 808 O O . LEU A 1 98 ? -12.236 5.011 6.018 1.00 85.94 98 LEU A O 1
ATOM 812 N N . SER A 1 99 ? -11.706 3.010 5.133 1.00 86.00 99 SER A N 1
ATOM 813 C CA . SER A 1 99 ? -10.830 3.553 4.087 1.00 86.00 99 SER A CA 1
ATOM 814 C C . SER A 1 99 ? -11.584 4.426 3.068 1.00 86.00 99 SER A C 1
ATOM 816 O O . SER A 1 99 ? -11.001 5.347 2.482 1.00 86.00 99 SER A O 1
ATOM 818 N N . ASP A 1 100 ? -12.895 4.217 2.918 1.00 86.00 100 ASP A N 1
ATOM 819 C CA . ASP A 1 100 ? -13.774 5.002 2.043 1.00 86.00 100 ASP A CA 1
ATOM 820 C C . ASP A 1 100 ? -14.120 6.383 2.610 1.00 86.00 100 ASP A C 1
ATOM 822 O O . ASP A 1 100 ? -14.430 7.307 1.855 1.00 86.00 100 ASP A O 1
ATOM 826 N N . LEU A 1 101 ? -13.987 6.573 3.928 1.00 83.94 101 LEU A N 1
ATOM 827 C CA . LEU A 1 101 ? -14.138 7.888 4.562 1.00 83.94 101 LEU A CA 1
ATOM 828 C C . LEU A 1 101 ? -13.041 8.865 4.112 1.00 83.94 101 LEU A C 1
ATOM 830 O O . LEU A 1 101 ? -13.232 10.082 4.158 1.00 83.94 101 LEU A O 1
ATOM 834 N N . VAL A 1 102 ? -11.897 8.339 3.665 1.00 83.44 102 VAL A N 1
ATOM 835 C CA . VAL A 1 102 ? -10.758 9.127 3.194 1.00 83.44 102 VAL A CA 1
ATOM 836 C C . VAL A 1 102 ? -10.835 9.281 1.676 1.00 83.44 102 VAL A C 1
ATOM 838 O O . VAL A 1 102 ? -10.639 8.333 0.911 1.00 83.44 102 VAL A O 1
ATOM 841 N N . SER A 1 103 ? -11.091 10.504 1.217 1.00 78.88 103 SER A N 1
ATOM 842 C CA . SER A 1 103 ? -11.034 10.862 -0.205 1.00 78.88 103 SER A CA 1
ATOM 843 C C . SER A 1 103 ? -9.644 11.381 -0.561 1.00 78.88 103 SER A C 1
ATOM 845 O O . SER A 1 103 ? -9.174 12.342 0.045 1.00 78.88 103 SER A O 1
ATOM 847 N N . LEU A 1 104 ? -8.998 10.755 -1.547 1.00 72.81 104 LEU A N 1
ATOM 848 C CA . LEU A 1 104 ? -7.700 11.191 -2.061 1.00 72.81 104 LEU A CA 1
ATOM 849 C C . LEU A 1 104 ? -7.882 12.087 -3.295 1.00 72.81 104 LEU A C 1
ATOM 851 O O . LEU A 1 104 ? -8.737 11.776 -4.129 1.00 72.81 104 LEU A O 1
ATOM 855 N N . PRO A 1 105 ? -7.075 13.152 -3.461 1.00 67.31 105 PRO A N 1
ATOM 856 C CA . PRO A 1 105 ? -6.971 13.834 -4.744 1.00 67.31 105 PRO A CA 1
ATOM 857 C C . PRO A 1 105 ? -6.462 12.872 -5.829 1.00 67.31 105 PRO A C 1
ATOM 859 O O . PRO A 1 105 ? -5.725 11.930 -5.533 1.00 67.31 105 PRO A O 1
ATOM 862 N N . ALA A 1 106 ? -6.848 13.112 -7.087 1.00 57.53 106 ALA A N 1
ATOM 863 C CA . ALA A 1 106 ? -6.568 12.217 -8.219 1.00 57.53 106 ALA A CA 1
ATOM 864 C C . ALA A 1 106 ? -5.071 11.883 -8.398 1.00 57.53 106 ALA A C 1
ATOM 866 O O . ALA A 1 106 ? -4.737 10.786 -8.840 1.00 57.53 106 ALA A O 1
ATOM 867 N N . ASP A 1 107 ? -4.183 12.790 -7.985 1.00 61.12 107 ASP A N 1
ATOM 868 C CA . ASP A 1 107 ? -2.728 12.656 -8.111 1.00 61.12 107 ASP A CA 1
ATOM 869 C C . ASP A 1 107 ? -2.026 12.171 -6.829 1.00 61.12 107 ASP A C 1
ATOM 871 O O . ASP A 1 107 ? -0.802 12.106 -6.779 1.00 61.12 107 ASP A O 1
ATOM 875 N N . ALA A 1 108 ? -2.771 11.837 -5.770 1.00 60.03 108 ALA A N 1
ATOM 876 C CA . ALA A 1 108 ? -2.179 11.482 -4.477 1.00 60.03 108 ALA A CA 1
ATOM 877 C C . ALA A 1 108 ? -1.566 10.079 -4.441 1.00 60.03 108 ALA A C 1
ATOM 879 O O . ALA A 1 108 ? -0.731 9.803 -3.585 1.00 60.03 108 ALA A O 1
ATOM 880 N N . ARG A 1 109 ? -1.990 9.176 -5.334 1.00 62.91 109 ARG A N 1
ATOM 881 C CA . ARG A 1 109 ? -1.356 7.862 -5.448 1.00 62.91 109 ARG A CA 1
ATOM 882 C C . ARG A 1 109 ? -0.087 7.999 -6.284 1.00 62.91 109 ARG A C 1
ATOM 884 O O . ARG A 1 109 ? -0.190 8.454 -7.426 1.00 62.91 109 ARG A O 1
ATOM 891 N N . PRO A 1 110 ? 1.080 7.579 -5.765 1.00 59.03 110 PRO A N 1
ATOM 892 C CA . PRO A 1 110 ? 2.288 7.549 -6.563 1.00 59.03 110 PRO A CA 1
ATOM 893 C C . PRO A 1 110 ? 2.027 6.659 -7.772 1.00 59.03 110 PRO A C 1
ATOM 895 O O . PRO A 1 110 ? 1.695 5.479 -7.643 1.00 59.03 110 PRO A O 1
ATOM 898 N N . LYS A 1 111 ? 2.138 7.242 -8.963 1.00 57.94 111 LYS A N 1
ATOM 899 C CA . LYS A 1 111 ? 2.183 6.458 -10.190 1.00 57.94 111 LYS A CA 1
ATOM 900 C C . LYS A 1 111 ? 3.487 5.678 -10.128 1.00 57.94 111 LYS A C 1
ATOM 902 O O . LYS A 1 111 ? 4.542 6.279 -9.940 1.00 57.94 111 LYS A O 1
ATOM 907 N N . LEU A 1 112 ? 3.414 4.356 -10.266 1.00 55.84 112 LEU A N 1
ATOM 908 C CA . LEU A 1 112 ? 4.597 3.567 -10.582 1.00 55.84 112 LEU A CA 1
ATOM 909 C C . LEU A 1 112 ? 5.222 4.204 -11.825 1.00 55.84 112 LEU A C 1
ATOM 911 O O . LEU A 1 112 ? 4.610 4.199 -12.895 1.00 55.84 112 LEU A O 1
ATOM 915 N N . GLY A 1 113 ? 6.390 4.825 -11.658 1.00 55.84 113 GLY A N 1
ATOM 916 C CA . GLY A 1 113 ? 7.176 5.281 -12.792 1.00 55.84 113 GLY A CA 1
ATOM 917 C C . GLY A 1 113 ? 7.439 4.077 -13.687 1.00 55.84 113 GLY A C 1
ATOM 918 O O . GLY A 1 113 ? 7.770 2.997 -13.194 1.00 55.84 113 GLY A O 1
ATOM 919 N N . GLY A 1 114 ? 7.236 4.236 -14.994 1.00 63.03 114 GLY A N 1
ATOM 920 C CA . GLY A 1 114 ? 7.711 3.233 -15.940 1.00 63.03 114 GLY A CA 1
ATOM 921 C C . GLY A 1 114 ? 9.222 3.057 -15.782 1.00 63.03 114 GLY A C 1
ATOM 922 O O . GLY A 1 114 ? 9.914 3.988 -15.369 1.00 63.03 114 GLY A O 1
ATOM 923 N N . LEU A 1 115 ? 9.733 1.873 -16.120 1.00 70.06 115 LEU A N 1
ATOM 924 C CA . LEU A 1 115 ? 11.177 1.639 -16.151 1.00 70.06 115 LEU A CA 1
ATOM 925 C C . LEU A 1 115 ? 11.840 2.670 -17.074 1.00 70.06 115 LEU A C 1
ATOM 927 O O . LEU A 1 115 ? 11.406 2.848 -18.218 1.00 70.06 115 LEU A O 1
ATOM 931 N N . THR A 1 116 ? 12.904 3.310 -16.598 1.00 76.50 116 THR A N 1
ATOM 932 C CA . THR A 1 116 ? 13.767 4.161 -17.425 1.00 76.50 116 THR A CA 1
ATOM 933 C C . THR A 1 116 ? 14.401 3.339 -18.551 1.00 76.50 116 THR A C 1
ATOM 935 O O . THR A 1 116 ? 14.510 2.116 -18.462 1.00 76.50 116 THR A O 1
ATOM 938 N N . GLY A 1 117 ? 14.861 3.989 -19.626 1.00 78.25 117 GLY A N 1
ATOM 939 C CA . GLY A 1 117 ? 15.506 3.279 -20.742 1.00 78.25 117 GLY A CA 1
ATOM 940 C C . GLY A 1 117 ? 16.711 2.429 -20.310 1.00 78.25 117 GLY A C 1
ATOM 941 O O . GLY A 1 117 ? 16.926 1.344 -20.849 1.00 78.25 117 GLY A O 1
ATOM 942 N N . GLU A 1 118 ? 17.453 2.876 -19.292 1.00 82.50 118 GLU A N 1
ATOM 943 C CA . GLU A 1 118 ? 18.571 2.124 -18.716 1.00 82.50 118 GLU A CA 1
ATOM 944 C C . GLU A 1 118 ? 18.096 0.900 -17.916 1.00 82.50 118 GLU A C 1
ATOM 946 O O . GLU A 1 118 ? 18.632 -0.195 -18.085 1.00 82.50 118 GLU A O 1
ATOM 951 N N . GLU A 1 119 ? 17.060 1.044 -17.087 1.00 78.31 119 GLU A N 1
ATOM 952 C CA . GLU A 1 119 ? 16.475 -0.079 -16.341 1.00 78.31 119 GLU A CA 1
ATOM 953 C C . GLU A 1 119 ? 15.839 -1.111 -17.272 1.00 78.31 119 GLU A C 1
ATOM 955 O O . GLU A 1 119 ? 15.990 -2.313 -17.051 1.00 78.31 119 GLU A O 1
ATOM 960 N N . GLN A 1 120 ? 15.193 -0.660 -18.351 1.00 83.12 120 GLN A N 1
ATOM 961 C CA . GLN A 1 120 ? 14.715 -1.546 -19.405 1.00 83.12 120 GLN A CA 1
ATOM 962 C C . GLN A 1 120 ? 15.884 -2.299 -20.036 1.00 83.12 120 GLN A C 1
ATOM 964 O O . GLN A 1 120 ? 15.824 -3.520 -20.125 1.00 83.12 120 GLN A O 1
ATOM 969 N N . ALA A 1 121 ? 16.970 -1.623 -20.424 1.00 84.12 121 ALA A N 1
ATOM 970 C CA . ALA A 1 121 ? 18.139 -2.283 -21.008 1.00 84.12 121 ALA A CA 1
ATOM 971 C C . ALA A 1 121 ? 18.735 -3.353 -20.074 1.00 84.12 121 ALA A C 1
ATOM 973 O O . ALA A 1 121 ? 18.959 -4.484 -20.510 1.00 84.12 121 ALA A O 1
ATOM 974 N N . ARG A 1 122 ? 18.894 -3.041 -18.780 1.00 85.25 122 ARG A N 1
ATOM 975 C CA . ARG A 1 12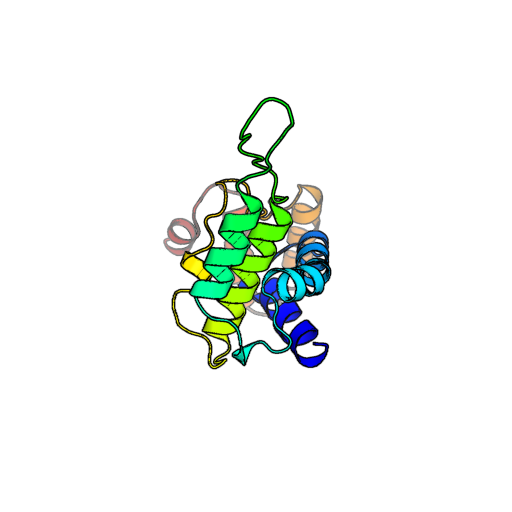2 ? 19.382 -3.991 -17.764 1.00 85.25 122 ARG A CA 1
ATOM 976 C C . ARG A 1 122 ? 18.436 -5.176 -17.571 1.00 85.25 122 ARG A C 1
ATOM 978 O O . ARG A 1 122 ? 18.888 -6.316 -17.477 1.00 85.25 122 ARG A O 1
ATOM 985 N N . LEU A 1 123 ? 17.124 -4.933 -17.540 1.00 84.44 123 LEU A N 1
ATOM 986 C CA . LEU A 1 123 ? 16.121 -5.994 -17.443 1.00 84.44 123 LEU A CA 1
ATOM 987 C C . LEU A 1 123 ? 16.166 -6.909 -18.673 1.00 84.44 123 LEU A C 1
ATOM 989 O O . LEU A 1 123 ? 16.138 -8.130 -18.531 1.00 84.44 123 LEU A O 1
ATOM 993 N N . ARG A 1 124 ? 16.278 -6.335 -19.877 1.00 84.31 124 ARG A N 1
ATOM 994 C CA . ARG A 1 124 ? 16.399 -7.095 -21.127 1.00 84.31 124 ARG A CA 1
ATOM 995 C C . ARG A 1 124 ? 17.632 -7.998 -21.107 1.00 84.31 124 ARG A C 1
ATOM 997 O O . ARG A 1 124 ? 17.519 -9.179 -21.421 1.00 84.31 124 ARG A O 1
ATOM 1004 N N . GLU A 1 125 ? 18.778 -7.466 -20.695 1.00 87.44 125 GLU A N 1
ATOM 1005 C CA . GLU A 1 125 ? 20.021 -8.228 -20.571 1.00 87.44 125 GLU A CA 1
ATOM 1006 C C . GLU A 1 125 ? 19.872 -9.383 -19.570 1.00 87.44 125 GLU A C 1
ATOM 1008 O O . GLU A 1 125 ? 20.133 -10.541 -19.901 1.00 87.44 125 GLU A O 1
ATOM 1013 N N . PHE A 1 126 ? 19.343 -9.100 -18.376 1.00 87.06 126 PHE A N 1
ATOM 1014 C CA . PHE A 1 126 ? 19.096 -10.119 -17.359 1.00 87.06 126 PHE A CA 1
ATOM 1015 C C . PHE A 1 126 ? 18.206 -11.257 -17.879 1.00 87.06 126 PHE A C 1
ATOM 1017 O O . PHE A 1 126 ? 18.535 -12.432 -17.690 1.00 87.06 126 PHE A O 1
ATOM 1024 N N . LEU A 1 127 ? 17.104 -10.919 -18.554 1.00 85.75 127 LEU A N 1
ATOM 1025 C CA . LEU A 1 127 ? 16.139 -11.883 -19.082 1.00 85.75 127 LEU A CA 1
ATOM 1026 C C . LEU A 1 127 ? 16.699 -12.730 -20.235 1.00 85.75 127 LEU A C 1
ATOM 1028 O O . LEU A 1 127 ? 16.267 -13.867 -20.396 1.00 85.75 127 LEU A O 1
ATOM 1032 N N . ILE A 1 128 ? 17.668 -12.236 -21.012 1.00 84.19 128 ILE A N 1
ATOM 1033 C CA . ILE A 1 128 ? 18.342 -13.036 -22.052 1.00 84.19 128 ILE A CA 1
ATOM 1034 C C . ILE A 1 128 ? 19.220 -14.117 -21.412 1.00 84.19 128 ILE A C 1
ATOM 1036 O O . ILE A 1 128 ? 19.213 -15.265 -21.857 1.00 84.19 128 ILE A O 1
ATOM 1040 N N . PHE A 1 129 ? 19.955 -13.769 -20.353 1.00 82.12 129 PHE A N 1
ATOM 1041 C CA . PHE A 1 129 ? 20.969 -14.652 -19.771 1.00 82.12 129 PHE A CA 1
ATOM 1042 C C . PHE A 1 129 ? 20.459 -15.580 -18.657 1.00 82.12 129 PHE A C 1
ATOM 1044 O O . PHE A 1 129 ? 21.128 -16.561 -18.340 1.00 82.12 129 PHE A O 1
ATOM 1051 N N . ASN A 1 130 ? 19.286 -15.316 -18.067 1.00 80.62 130 ASN A N 1
ATOM 1052 C CA . ASN A 1 130 ? 18.795 -16.049 -16.886 1.00 80.62 130 ASN A CA 1
ATOM 1053 C C . ASN A 1 130 ? 17.574 -16.953 -17.135 1.00 80.62 130 ASN A C 1
ATOM 1055 O O . ASN A 1 130 ? 16.967 -17.443 -16.180 1.00 80.62 130 ASN A O 1
ATOM 1059 N N . VAL A 1 131 ? 17.219 -17.223 -18.393 1.00 84.50 131 VAL A N 1
ATOM 1060 C CA . VAL A 1 131 ? 16.140 -18.163 -18.744 1.00 84.50 131 VAL A CA 1
ATOM 1061 C C . VAL A 1 131 ? 16.628 -19.607 -18.611 1.00 84.50 131 VAL A C 1
ATOM 1063 O O . VAL A 1 131 ? 17.509 -20.045 -19.347 1.00 84.50 131 VAL A O 1
ATOM 1066 N N . LYS A 1 132 ? 16.031 -20.366 -17.685 1.00 85.94 132 LYS A N 1
ATOM 1067 C CA . LYS A 1 132 ? 16.442 -21.742 -17.343 1.00 85.94 132 LYS A CA 1
ATOM 1068 C C . LYS A 1 132 ? 15.499 -22.823 -17.870 1.00 85.94 132 LYS A C 1
ATOM 1070 O O . LYS A 1 132 ? 15.827 -24.002 -17.787 1.00 85.94 132 LYS A O 1
ATOM 1075 N N . ASN A 1 133 ? 14.316 -22.452 -18.359 1.00 89.06 133 ASN A N 1
ATOM 1076 C CA . ASN A 1 133 ? 13.329 -23.393 -18.889 1.00 89.06 133 ASN A CA 1
ATOM 1077 C C . ASN A 1 133 ? 12.387 -22.734 -19.910 1.00 89.06 133 ASN A C 1
ATOM 1079 O O . ASN A 1 133 ? 12.332 -21.510 -20.032 1.00 89.06 133 ASN A O 1
ATOM 1083 N N . ASP A 1 134 ? 11.615 -23.559 -20.618 1.00 87.94 134 ASP A N 1
ATOM 1084 C CA . ASP A 1 134 ? 10.706 -23.106 -21.677 1.00 87.94 134 ASP A CA 1
ATOM 1085 C C . ASP A 1 134 ? 9.582 -22.197 -21.176 1.00 87.94 134 ASP A C 1
ATOM 1087 O O . ASP A 1 134 ? 9.149 -21.300 -21.898 1.00 87.94 134 ASP A O 1
ATOM 1091 N N . ARG A 1 135 ? 9.126 -22.379 -19.931 1.00 85.44 135 ARG A N 1
ATOM 1092 C CA . ARG A 1 135 ? 8.129 -21.490 -19.322 1.00 85.44 135 ARG A CA 1
ATOM 1093 C C . ARG A 1 135 ? 8.702 -20.085 -19.145 1.00 85.44 135 ARG A C 1
ATOM 1095 O O . ARG A 1 135 ? 8.117 -19.131 -19.636 1.00 85.44 135 ARG A O 1
ATOM 1102 N N . GLN A 1 136 ? 9.886 -19.976 -18.548 1.00 84.94 136 GLN A N 1
ATOM 1103 C CA . GLN A 1 136 ? 10.602 -18.708 -18.409 1.00 84.94 136 GLN A CA 1
ATOM 1104 C C . GLN A 1 136 ? 10.930 -18.091 -19.768 1.00 84.94 136 GLN A C 1
ATOM 1106 O O . GLN A 1 136 ? 10.884 -16.878 -19.906 1.00 84.94 136 GLN A O 1
ATOM 1111 N N . ARG A 1 137 ? 11.213 -18.904 -20.793 1.00 86.19 137 ARG A N 1
ATOM 1112 C CA . ARG A 1 137 ? 11.429 -18.405 -22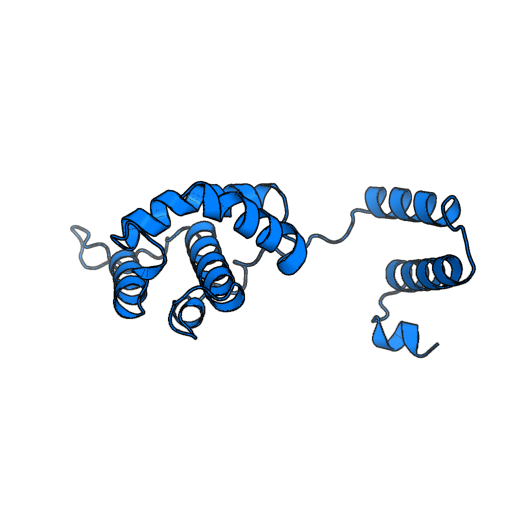.156 1.00 86.19 137 ARG A CA 1
ATOM 1113 C C . ARG A 1 137 ? 10.174 -17.734 -22.722 1.00 86.19 137 ARG A C 1
ATOM 1115 O O . ARG A 1 137 ? 10.293 -16.682 -23.344 1.00 86.19 137 ARG A O 1
ATOM 1122 N N . ARG A 1 138 ? 8.989 -18.313 -22.495 1.00 85.50 138 ARG A N 1
ATOM 1123 C CA . ARG A 1 138 ? 7.700 -17.726 -22.903 1.00 85.50 138 ARG A CA 1
ATOM 1124 C C . ARG A 1 138 ? 7.375 -16.464 -22.111 1.00 85.50 138 ARG A C 1
ATOM 1126 O O . ARG A 1 138 ? 7.021 -15.461 -22.718 1.00 85.50 138 ARG A O 1
ATOM 1133 N N . ASP A 1 139 ? 7.568 -16.492 -20.794 1.00 84.88 139 ASP A N 1
ATOM 1134 C CA . ASP A 1 139 ? 7.349 -15.327 -19.930 1.00 84.88 139 ASP A CA 1
ATOM 1135 C C . ASP A 1 139 ? 8.276 -14.163 -20.335 1.00 84.88 139 ASP A C 1
ATOM 1137 O O . ASP A 1 139 ? 7.836 -13.024 -20.472 1.00 84.88 139 ASP A O 1
ATOM 1141 N N . THR A 1 140 ? 9.547 -14.452 -20.629 1.00 87.75 140 THR A N 1
ATOM 1142 C CA . THR A 1 140 ? 10.509 -13.474 -21.153 1.00 87.75 140 THR A CA 1
ATOM 1143 C C . THR A 1 140 ? 10.093 -12.926 -22.522 1.00 87.75 140 THR A C 1
ATOM 1145 O O . THR A 1 140 ? 10.189 -11.721 -22.747 1.00 87.75 140 THR A O 1
ATOM 1148 N N . ALA A 1 141 ? 9.608 -13.772 -23.436 1.00 86.88 141 ALA A N 1
ATOM 1149 C CA . ALA A 1 141 ? 9.122 -13.324 -24.743 1.00 86.88 141 ALA A CA 1
ATOM 1150 C C . ALA A 1 141 ? 7.906 -12.392 -24.613 1.00 86.88 141 ALA A C 1
ATOM 1152 O O . ALA A 1 141 ? 7.853 -11.360 -25.280 1.00 86.88 141 ALA A O 1
ATOM 1153 N N . LEU A 1 142 ? 6.981 -12.711 -23.704 1.00 88.81 142 LEU A N 1
ATOM 1154 C CA . LEU A 1 142 ? 5.833 -11.867 -23.383 1.00 88.81 142 LEU A CA 1
ATOM 1155 C C . LEU A 1 142 ? 6.277 -10.509 -22.824 1.00 88.81 142 LEU A C 1
ATOM 1157 O O . LEU A 1 142 ? 5.785 -9.473 -23.258 1.00 88.81 142 LEU A O 1
ATOM 1161 N N . LEU A 1 143 ? 7.252 -10.492 -21.911 1.00 86.25 143 LEU A N 1
ATOM 1162 C CA . LEU A 1 143 ? 7.813 -9.248 -21.378 1.00 86.25 143 LEU A CA 1
ATOM 1163 C C . LEU A 1 143 ? 8.483 -8.402 -22.469 1.00 86.25 143 LEU A C 1
ATOM 1165 O O . LEU A 1 143 ? 8.310 -7.187 -22.481 1.00 86.25 143 LEU A O 1
ATOM 1169 N N . PHE A 1 144 ? 9.216 -9.011 -23.406 1.00 87.06 144 PHE A N 1
ATOM 1170 C CA . PHE A 1 144 ? 9.783 -8.276 -24.541 1.00 87.06 144 PHE A CA 1
ATOM 1171 C C . PHE A 1 144 ? 8.715 -7.695 -25.459 1.00 87.06 144 PHE A C 1
ATOM 1173 O O . PHE A 1 144 ? 8.878 -6.567 -25.916 1.00 87.06 144 PHE A O 1
ATOM 1180 N N . LEU A 1 145 ? 7.633 -8.434 -25.703 1.00 86.12 145 LEU A N 1
ATOM 1181 C CA . LEU A 1 145 ? 6.510 -7.959 -26.502 1.00 86.12 145 LEU A CA 1
ATOM 1182 C C . LEU A 1 145 ? 5.851 -6.738 -25.843 1.00 86.12 145 LEU A C 1
ATOM 1184 O O . LEU A 1 145 ? 5.691 -5.709 -26.492 1.00 86.12 145 LEU A O 1
ATOM 1188 N N . LEU A 1 146 ? 5.586 -6.812 -24.536 1.00 85.88 146 LEU A N 1
ATOM 1189 C CA . LEU A 1 146 ? 5.000 -5.717 -23.754 1.00 85.88 146 LEU A CA 1
ATOM 1190 C C . LEU A 1 146 ? 5.922 -4.499 -23.614 1.00 85.88 146 LEU A C 1
ATOM 1192 O O . LEU A 1 146 ? 5.443 -3.382 -23.493 1.00 85.88 146 LEU A O 1
ATOM 1196 N N . MET A 1 147 ? 7.243 -4.693 -23.596 1.00 80.69 147 MET A N 1
ATOM 1197 C CA . MET A 1 147 ? 8.212 -3.587 -23.529 1.00 80.69 147 MET A CA 1
ATOM 1198 C C . MET A 1 147 ? 8.558 -2.996 -24.899 1.00 80.69 147 MET A C 1
ATOM 1200 O O . MET A 1 147 ? 9.114 -1.901 -24.972 1.00 80.69 147 MET A O 1
ATOM 1204 N N . GLY A 1 148 ? 8.372 -3.763 -25.973 1.00 80.56 148 GLY A N 1
ATOM 1205 C CA . GLY A 1 148 ? 8.729 -3.380 -27.339 1.00 80.56 148 GLY A CA 1
ATOM 1206 C C . GLY A 1 148 ? 7.559 -2.824 -28.142 1.00 80.56 148 GLY A C 1
ATOM 1207 O O . GLY A 1 148 ? 7.770 -2.318 -29.242 1.00 80.56 148 GLY A O 1
ATOM 1208 N N . THR A 1 149 ? 6.345 -2.930 -27.610 1.00 80.06 149 THR A N 1
ATOM 1209 C CA . THR A 1 149 ? 5.113 -2.481 -28.253 1.00 80.06 149 THR A CA 1
ATOM 1210 C C . THR A 1 149 ? 4.198 -1.834 -27.220 1.00 80.06 149 THR A C 1
ATOM 1212 O O . THR A 1 149 ? 4.309 -2.117 -26.032 1.00 80.06 149 THR A O 1
ATOM 1215 N N . ASP A 1 150 ? 3.256 -1.015 -27.677 1.00 76.38 150 ASP A N 1
ATOM 1216 C CA . ASP A 1 150 ? 2.215 -0.441 -26.817 1.00 76.38 150 ASP A CA 1
ATOM 1217 C C . ASP A 1 150 ? 1.031 -1.405 -26.601 1.00 76.38 150 ASP A C 1
ATOM 1219 O O . ASP A 1 150 ? -0.067 -0.977 -26.241 1.00 76.38 150 ASP A O 1
ATOM 1223 N N . CYS A 1 151 ? 1.210 -2.709 -26.848 1.00 81.00 151 CYS A N 1
ATOM 1224 C CA . CYS A 1 151 ? 0.132 -3.672 -26.664 1.00 81.00 151 CYS A CA 1
ATOM 1225 C C . CYS A 1 151 ? -0.167 -3.890 -25.176 1.00 81.00 151 CYS A C 1
ATOM 1227 O O . CYS A 1 151 ? 0.723 -3.975 -24.325 1.00 81.00 151 CYS A O 1
ATOM 1229 N N . SER A 1 152 ? -1.444 -4.058 -24.862 1.00 82.69 152 SER A N 1
ATOM 1230 C CA . SER A 1 152 ? -1.889 -4.499 -23.547 1.00 82.69 152 SER A CA 1
ATOM 1231 C C . SER A 1 152 ? -1.526 -5.967 -23.294 1.00 82.69 152 SER A C 1
ATOM 1233 O O . SER A 1 152 ? -1.354 -6.763 -24.217 1.00 82.69 152 SER A O 1
ATOM 1235 N N . LEU A 1 153 ? -1.492 -6.371 -22.018 1.00 81.81 153 LEU A N 1
ATOM 1236 C CA . LEU A 1 153 ? -1.305 -7.779 -21.643 1.00 81.81 153 LEU A CA 1
ATOM 1237 C C . LEU A 1 153 ? -2.351 -8.699 -22.290 1.00 81.81 153 LEU A C 1
ATOM 1239 O O . LEU A 1 153 ? -2.029 -9.819 -22.668 1.00 81.81 153 LEU A O 1
ATOM 1243 N N . ALA A 1 154 ? -3.591 -8.230 -22.433 1.00 83.12 154 ALA A N 1
ATOM 1244 C CA . ALA A 1 154 ? -4.657 -9.008 -23.052 1.00 83.12 154 ALA A CA 1
ATOM 1245 C C . ALA A 1 154 ? -4.400 -9.251 -24.548 1.00 83.12 154 ALA A C 1
ATOM 1247 O O . ALA A 1 154 ? -4.568 -10.373 -25.015 1.00 83.12 154 ALA A O 1
ATOM 1248 N N . GLU A 1 155 ? -3.953 -8.227 -25.278 1.00 82.06 155 GLU A N 1
ATOM 1249 C CA . GLU A 1 155 ? -3.592 -8.348 -26.697 1.00 82.06 155 GLU A CA 1
ATOM 1250 C C . GLU A 1 155 ? -2.362 -9.239 -26.885 1.00 82.06 155 GLU A C 1
ATOM 1252 O O . GLU A 1 155 ? -2.346 -10.088 -27.770 1.00 82.06 155 GLU A O 1
ATOM 1257 N N . ALA A 1 156 ? -1.367 -9.104 -26.009 1.00 86.00 156 ALA A N 1
ATOM 1258 C CA . ALA A 1 156 ? -0.156 -9.912 -26.036 1.00 86.00 156 ALA A CA 1
ATOM 1259 C C . ALA A 1 156 ? -0.421 -11.409 -25.793 1.00 86.00 156 ALA A C 1
ATOM 1261 O O . ALA A 1 156 ? 0.226 -12.254 -26.400 1.00 86.00 156 ALA A O 1
ATOM 1262 N N . LEU A 1 157 ? -1.370 -11.743 -24.910 1.00 83.31 157 LEU A N 1
ATOM 1263 C CA . LEU A 1 157 ? -1.765 -13.127 -24.618 1.00 83.31 157 LEU A CA 1
ATOM 1264 C C . LEU A 1 157 ? -2.654 -13.753 -25.703 1.00 83.31 157 LEU A C 1
ATOM 1266 O O . LEU A 1 157 ? -2.849 -14.967 -25.693 1.00 83.31 157 LEU A O 1
ATOM 1270 N N . ALA A 1 158 ? -3.229 -12.939 -26.589 1.00 85.31 158 ALA A N 1
ATOM 1271 C CA . ALA A 1 158 ? -4.068 -13.399 -27.692 1.00 85.31 158 ALA A CA 1
ATOM 1272 C C . ALA A 1 158 ? -3.264 -13.791 -28.951 1.00 85.31 158 ALA A C 1
ATOM 1274 O O . ALA A 1 158 ? -3.863 -14.287 -29.908 1.00 85.31 158 ALA A O 1
ATOM 1275 N N . LEU A 1 159 ? -1.945 -13.559 -28.950 1.00 79.62 159 LEU A N 1
ATOM 1276 C CA . LEU A 1 159 ? -0.987 -13.914 -30.006 1.00 79.62 159 LEU A CA 1
ATOM 1277 C C . LEU A 1 159 ? -0.366 -15.298 -29.767 1.00 79.62 159 LEU A C 1
ATOM 1279 O O . LEU A 1 159 ? -0.149 -16.007 -30.775 1.00 79.62 159 LEU A O 1
#